Protein AF-A0A934DSI5-F1 (afdb_monomer)

Mean predicted aligned error: 3.98 Å

Structure (mmCIF, N/CA/C/O backbone):
data_AF-A0A934DSI5-F1
#
_entry.id   AF-A0A934DSI5-F1
#
loop_
_atom_site.group_PDB
_atom_site.id
_atom_site.type_symbol
_atom_site.label_atom_id
_atom_site.label_alt_id
_atom_site.label_comp_id
_atom_site.label_asym_id
_atom_site.label_entity_id
_atom_site.label_seq_id
_atom_site.pdbx_PDB_ins_code
_atom_site.Cartn_x
_atom_site.Cartn_y
_atom_site.Cartn_z
_atom_site.occupancy
_atom_site.B_iso_or_equiv
_atom_site.auth_seq_id
_atom_site.auth_comp_id
_atom_site.auth_asym_id
_atom_site.auth_atom_id
_atom_site.pdbx_PDB_model_num
ATOM 1 N N . MET A 1 1 ? 16.121 -3.419 -15.690 1.00 65.94 1 MET A N 1
ATOM 2 C CA . MET A 1 1 ? 14.704 -3.774 -15.890 1.00 65.94 1 MET A CA 1
ATOM 3 C C . MET A 1 1 ? 13.997 -2.494 -16.276 1.00 65.94 1 MET A C 1
ATOM 5 O O . MET A 1 1 ? 14.264 -1.484 -15.634 1.00 65.94 1 MET A O 1
ATOM 9 N N . GLU A 1 2 ? 13.227 -2.500 -17.358 1.00 82.88 2 GLU A N 1
ATOM 10 C CA . GLU A 1 2 ? 12.425 -1.334 -17.740 1.00 82.88 2 GLU A CA 1
ATOM 11 C C . GLU A 1 2 ? 11.173 -1.277 -16.847 1.00 82.88 2 GLU A C 1
ATOM 13 O O . GLU A 1 2 ? 10.590 -2.335 -16.602 1.00 82.88 2 GLU A O 1
ATOM 18 N N . PRO A 1 3 ? 10.782 -0.100 -16.325 1.00 87.94 3 PRO A N 1
ATOM 19 C CA . PRO A 1 3 ? 9.593 0.025 -15.488 1.00 87.94 3 PRO A CA 1
ATOM 20 C C . PRO A 1 3 ? 8.308 -0.323 -16.254 1.00 87.94 3 PRO A C 1
ATOM 22 O O . PRO A 1 3 ? 8.058 0.218 -17.333 1.00 87.94 3 PRO A O 1
ATOM 25 N N . ASP A 1 4 ? 7.460 -1.169 -15.670 1.00 91.69 4 ASP A N 1
ATOM 26 C CA . ASP A 1 4 ? 6.119 -1.464 -16.176 1.00 91.69 4 ASP A CA 1
ATOM 27 C C . ASP A 1 4 ? 5.094 -0.487 -15.582 1.00 91.69 4 ASP A C 1
ATOM 29 O O . ASP A 1 4 ? 4.478 -0.717 -14.535 1.00 91.69 4 ASP A O 1
ATOM 33 N N . TRP A 1 5 ? 4.911 0.637 -16.275 1.00 89.69 5 TRP A N 1
ATOM 34 C CA . TRP A 1 5 ? 3.983 1.691 -15.867 1.00 89.69 5 TRP A CA 1
ATOM 35 C C . TRP A 1 5 ? 2.509 1.284 -15.964 1.00 89.69 5 TRP A C 1
ATOM 37 O O . TRP A 1 5 ? 1.688 1.798 -15.205 1.00 89.69 5 TRP A O 1
ATOM 47 N N . ASN A 1 6 ? 2.165 0.342 -16.847 1.00 93.50 6 ASN A N 1
ATOM 48 C CA . ASN A 1 6 ? 0.796 -0.160 -16.955 1.00 93.50 6 ASN A CA 1
ATOM 49 C C . ASN A 1 6 ? 0.439 -0.987 -15.717 1.00 93.50 6 ASN A C 1
ATOM 51 O O . ASN A 1 6 ? -0.623 -0.788 -15.125 1.00 93.50 6 ASN A O 1
ATOM 55 N N . ARG A 1 7 ? 1.353 -1.863 -15.280 1.00 93.44 7 ARG A N 1
ATOM 56 C CA . ARG A 1 7 ? 1.193 -2.622 -14.036 1.00 93.44 7 ARG A CA 1
ATOM 57 C C . ARG A 1 7 ? 1.153 -1.698 -12.819 1.00 93.44 7 ARG A C 1
ATOM 59 O O . ARG A 1 7 ? 0.278 -1.864 -11.976 1.00 93.44 7 ARG A O 1
ATOM 66 N N . ALA A 1 8 ? 2.025 -0.690 -12.750 1.00 92.19 8 ALA A N 1
ATOM 67 C CA . ALA A 1 8 ? 1.996 0.295 -11.666 1.00 92.19 8 ALA A CA 1
ATOM 68 C C . ALA A 1 8 ? 0.670 1.070 -11.599 1.00 92.19 8 ALA A C 1
ATOM 70 O O . ALA A 1 8 ? 0.109 1.239 -10.519 1.00 92.19 8 ALA A O 1
ATOM 71 N N . SER A 1 9 ? 0.137 1.498 -12.748 1.00 92.56 9 SER A N 1
ATOM 72 C CA . SER A 1 9 ? -1.157 2.182 -12.816 1.00 92.56 9 SER A CA 1
ATOM 73 C C . SER A 1 9 ? -2.309 1.287 -12.344 1.00 92.56 9 SER A C 1
ATOM 75 O O . SER A 1 9 ? -3.154 1.748 -11.578 1.00 92.56 9 SER A O 1
ATOM 77 N N . ALA A 1 10 ? -2.316 0.006 -12.729 1.00 95.38 10 ALA A N 1
ATOM 78 C CA . ALA A 1 10 ? -3.314 -0.955 -12.260 1.00 95.38 10 ALA A CA 1
ATOM 79 C C . ALA A 1 10 ? -3.249 -1.169 -10.737 1.00 95.38 10 ALA A C 1
ATOM 81 O O . ALA A 1 10 ? -4.287 -1.191 -10.080 1.00 95.38 10 ALA A O 1
ATOM 82 N N . ILE A 1 11 ? -2.039 -1.252 -10.174 1.00 95.31 11 ILE A N 1
ATOM 83 C CA . ILE A 1 11 ? -1.828 -1.369 -8.724 1.00 95.31 11 ILE A CA 1
ATOM 84 C C . ILE A 1 11 ? -2.377 -0.140 -7.992 1.00 95.31 11 ILE A C 1
ATOM 86 O O . ILE A 1 11 ? -3.088 -0.287 -7.001 1.00 95.31 11 ILE A O 1
ATOM 90 N N . MET A 1 12 ? -2.109 1.073 -8.483 1.00 93.62 12 MET A N 1
ATOM 91 C CA . MET A 1 12 ? -2.630 2.293 -7.853 1.00 93.62 12 MET A CA 1
ATOM 92 C C . MET A 1 12 ? -4.160 2.373 -7.913 1.00 93.62 12 MET A C 1
ATOM 94 O O . MET A 1 12 ? -4.789 2.740 -6.923 1.00 93.62 12 MET A O 1
ATOM 98 N N . ALA A 1 13 ? -4.771 1.954 -9.023 1.00 94.94 13 ALA A N 1
ATOM 99 C CA . ALA A 1 13 ? -6.226 1.854 -9.115 1.00 94.94 13 ALA A CA 1
ATOM 100 C C . ALA A 1 13 ? -6.802 0.842 -8.104 1.00 94.94 13 ALA A C 1
ATOM 102 O O . ALA A 1 13 ? -7.881 1.058 -7.551 1.00 94.94 13 ALA A O 1
ATOM 103 N N . GLU A 1 14 ? -6.089 -0.253 -7.830 1.00 96.19 14 GLU A N 1
ATOM 104 C CA . GLU A 1 14 ? -6.488 -1.224 -6.810 1.00 96.19 14 GLU A CA 1
ATOM 105 C C . GLU A 1 14 ? -6.395 -0.644 -5.390 1.00 96.19 14 GLU A C 1
ATOM 107 O O . GLU A 1 14 ? -7.319 -0.839 -4.598 1.00 96.19 14 GLU A O 1
ATOM 112 N N . VAL A 1 15 ? -5.342 0.125 -5.086 1.00 94.88 15 VAL A N 1
ATOM 113 C CA . VAL A 1 15 ? -5.213 0.865 -3.815 1.00 94.88 15 VAL A CA 1
ATOM 114 C C . VAL A 1 15 ? -6.413 1.793 -3.614 1.00 94.88 15 VAL A C 1
ATOM 116 O O . VAL A 1 15 ? -7.068 1.732 -2.573 1.00 94.88 15 VAL A O 1
ATOM 119 N N . GLU A 1 16 ? -6.762 2.600 -4.618 1.00 94.12 16 GLU A N 1
ATOM 120 C CA . GLU A 1 16 ? -7.910 3.515 -4.546 1.00 94.12 16 GLU A CA 1
ATOM 121 C C . GLU A 1 16 ? -9.233 2.770 -4.310 1.00 94.12 16 GLU A C 1
ATOM 123 O O . GLU A 1 16 ? -10.044 3.173 -3.472 1.00 94.12 16 GLU A O 1
ATOM 128 N N . GLN A 1 17 ? -9.449 1.642 -4.994 1.00 96.06 17 GLN A N 1
ATOM 129 C CA . GLN A 1 17 ? -10.641 0.812 -4.792 1.00 96.06 17 GLN A CA 1
ATOM 130 C C . GLN A 1 17 ? -10.695 0.195 -3.391 1.00 96.06 17 GLN A C 1
ATOM 132 O O . GLN A 1 17 ? -11.767 0.144 -2.781 1.00 96.06 17 GLN A O 1
ATOM 137 N N . LEU A 1 18 ? -9.558 -0.277 -2.872 1.00 95.75 18 LEU A N 1
ATOM 138 C CA . LEU A 1 18 ? -9.438 -0.823 -1.522 1.00 95.75 18 LEU A CA 1
ATOM 139 C C . LEU A 1 18 ? -9.769 0.229 -0.462 1.00 95.75 18 LEU A C 1
ATOM 141 O O . LEU A 1 18 ? -10.498 -0.077 0.485 1.00 95.75 18 LEU A O 1
ATOM 145 N N . GLN A 1 19 ? -9.304 1.464 -0.646 1.00 93.75 19 GLN A N 1
ATOM 146 C CA . GLN A 1 19 ? -9.632 2.578 0.239 1.00 93.75 19 GLN A CA 1
ATOM 147 C C . GLN A 1 19 ? -11.112 2.947 0.173 1.00 93.75 19 GLN A C 1
ATOM 149 O O . GLN A 1 19 ? -11.774 3.014 1.209 1.00 93.75 19 GLN A O 1
ATOM 154 N N . ALA A 1 20 ? -11.660 3.109 -1.034 1.00 95.50 20 ALA A N 1
ATOM 155 C CA . ALA A 1 20 ? -13.055 3.496 -1.232 1.00 95.50 20 ALA A CA 1
ATOM 156 C C . ALA A 1 20 ? -14.049 2.512 -0.590 1.00 95.50 20 ALA A C 1
ATOM 158 O O . ALA A 1 20 ? -15.119 2.917 -0.138 1.00 95.50 20 ALA A O 1
ATOM 159 N N . ARG A 1 21 ? -13.695 1.222 -0.520 1.00 96.50 21 ARG A N 1
ATOM 160 C CA . ARG A 1 21 ? -14.526 0.172 0.094 1.00 96.50 21 ARG A CA 1
ATOM 161 C C . ARG A 1 21 ? -14.174 -0.150 1.551 1.00 96.50 21 ARG A C 1
ATOM 163 O O . ARG A 1 21 ? -14.752 -1.082 2.104 1.00 96.50 21 ARG A O 1
ATOM 170 N N . GLY A 1 22 ? -13.221 0.563 2.158 1.00 94.38 22 GLY A N 1
ATOM 171 C CA . GLY A 1 22 ? -12.776 0.321 3.536 1.00 94.38 22 GLY A CA 1
ATOM 172 C C . GLY A 1 22 ? -12.083 -1.030 3.751 1.00 94.38 22 GLY A C 1
ATOM 173 O O . GLY A 1 22 ? -12.083 -1.547 4.863 1.00 94.38 22 GLY A O 1
ATOM 174 N N . ALA A 1 23 ? -11.515 -1.620 2.696 1.00 95.81 23 ALA A N 1
ATOM 175 C CA . ALA A 1 23 ? -10.786 -2.891 2.746 1.00 95.81 23 ALA A CA 1
ATOM 176 C C . ALA A 1 23 ? -9.265 -2.704 2.617 1.00 95.81 23 ALA A C 1
ATOM 178 O O . ALA A 1 23 ? -8.540 -3.664 2.363 1.00 95.81 23 ALA A O 1
ATOM 179 N N . TRP A 1 24 ? -8.780 -1.469 2.760 1.00 95.12 24 TRP A N 1
ATOM 180 C CA . TRP A 1 24 ? -7.357 -1.164 2.782 1.00 95.12 24 TRP A CA 1
ATOM 181 C C . TRP A 1 24 ? -6.755 -1.620 4.111 1.00 95.12 24 TRP A C 1
ATOM 183 O O . TRP A 1 24 ? -7.048 -1.055 5.160 1.00 95.12 24 TRP A O 1
ATOM 193 N N . THR A 1 25 ? -5.966 -2.692 4.068 1.00 95.38 25 THR A N 1
ATOM 194 C CA . THR A 1 25 ? -5.371 -3.325 5.251 1.00 95.38 25 THR A CA 1
ATOM 195 C C . THR A 1 25 ? -3.857 -3.405 5.112 1.00 95.38 25 THR A C 1
ATOM 197 O O . THR A 1 25 ? -3.329 -3.345 4.002 1.00 95.38 25 THR A O 1
ATOM 200 N N . GLU A 1 26 ? -3.164 -3.629 6.229 1.00 94.69 26 GLU A N 1
ATOM 201 C CA . GLU A 1 26 ? -1.712 -3.845 6.263 1.00 94.69 26 GLU A CA 1
ATOM 202 C C . GLU A 1 26 ? -1.264 -4.955 5.292 1.00 94.69 26 GLU A C 1
ATOM 204 O O . GLU A 1 26 ? -0.266 -4.814 4.584 1.00 94.69 26 GLU A O 1
ATOM 209 N N . ALA A 1 27 ? -2.032 -6.048 5.207 1.00 94.06 27 ALA A N 1
ATOM 210 C CA . ALA A 1 27 ? -1.734 -7.161 4.309 1.00 94.06 27 ALA A CA 1
ATOM 211 C C . ALA A 1 27 ? -1.812 -6.747 2.830 1.00 94.06 27 ALA A C 1
ATOM 213 O O . ALA A 1 27 ? -0.910 -7.067 2.053 1.00 94.06 27 ALA A O 1
ATOM 214 N N . GLU A 1 28 ? -2.853 -5.999 2.453 1.00 95.81 28 GLU A N 1
ATOM 215 C CA . GLU A 1 28 ? -3.007 -5.482 1.089 1.00 95.81 28 GLU A CA 1
ATOM 216 C C . GLU A 1 28 ? -1.927 -4.457 0.750 1.00 95.81 28 GLU A C 1
ATOM 218 O O . GLU A 1 28 ? -1.360 -4.495 -0.341 1.00 95.81 28 GLU A O 1
ATOM 223 N N . PHE A 1 29 ? -1.574 -3.598 1.706 1.00 95.25 29 PHE A N 1
ATOM 224 C CA . PHE A 1 29 ? -0.477 -2.653 1.558 1.00 95.25 29 PHE A CA 1
ATOM 225 C C . PHE A 1 29 ? 0.849 -3.353 1.264 1.00 95.25 29 PHE A C 1
ATOM 227 O O . PHE A 1 29 ? 1.506 -3.026 0.276 1.00 95.25 29 PHE A O 1
ATOM 234 N N . HIS A 1 30 ? 1.245 -4.338 2.075 1.00 92.38 30 HIS A N 1
ATOM 235 C CA . HIS A 1 30 ? 2.507 -5.043 1.856 1.00 92.38 30 HIS A CA 1
ATOM 236 C C . HIS A 1 30 ? 2.519 -5.829 0.546 1.00 92.38 30 HIS A C 1
ATOM 238 O O . HIS A 1 30 ? 3.543 -5.830 -0.144 1.00 92.38 30 HIS A O 1
ATOM 244 N N . ARG A 1 31 ? 1.393 -6.458 0.182 1.00 94.69 31 ARG A N 1
ATOM 245 C CA . ARG A 1 31 ? 1.244 -7.160 -1.096 1.00 94.69 31 ARG A CA 1
ATOM 246 C C . ARG A 1 31 ? 1.431 -6.199 -2.272 1.00 94.69 31 ARG A C 1
ATOM 248 O O . ARG A 1 31 ? 2.332 -6.404 -3.083 1.00 94.69 31 ARG A O 1
ATOM 255 N N . LEU A 1 32 ? 0.648 -5.122 -2.329 1.00 94.50 32 LEU A N 1
ATOM 256 C CA . LEU A 1 32 ? 0.690 -4.171 -3.442 1.00 94.50 32 LEU A CA 1
ATOM 257 C C . LEU A 1 32 ? 2.005 -3.391 -3.502 1.00 94.50 32 LEU A C 1
ATOM 259 O O . LEU A 1 32 ? 2.502 -3.121 -4.592 1.00 94.50 32 LEU A O 1
A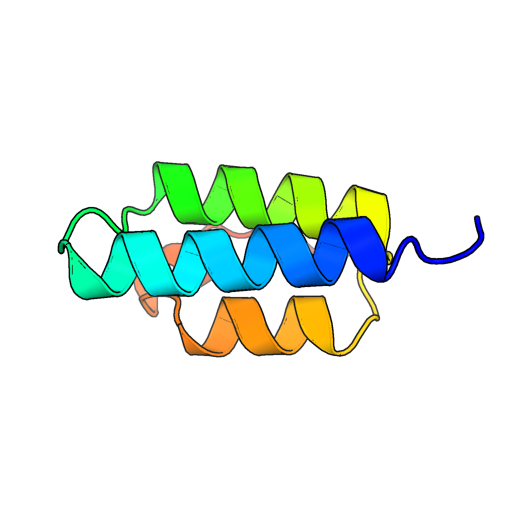TOM 263 N N . LEU A 1 33 ? 2.630 -3.092 -2.361 1.00 92.81 33 LEU A N 1
ATOM 264 C CA . LEU A 1 33 ? 3.957 -2.479 -2.328 1.00 92.81 33 LEU A CA 1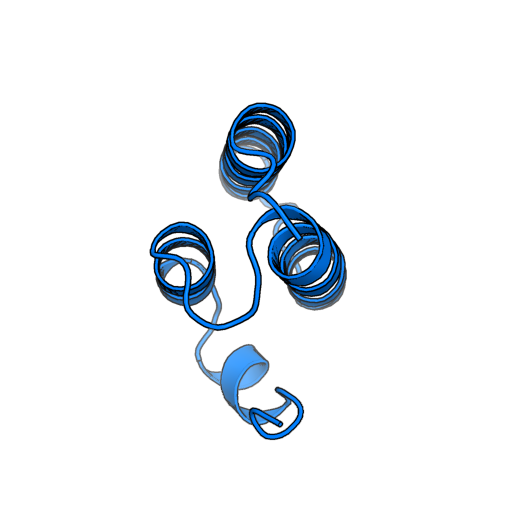
ATOM 265 C C . LEU A 1 33 ? 5.034 -3.401 -2.915 1.00 92.81 33 LEU A C 1
ATOM 267 O O . LEU A 1 33 ? 5.936 -2.922 -3.604 1.00 92.81 33 LEU A O 1
ATOM 271 N N . ALA A 1 34 ? 4.971 -4.707 -2.641 1.00 91.94 34 ALA A N 1
AT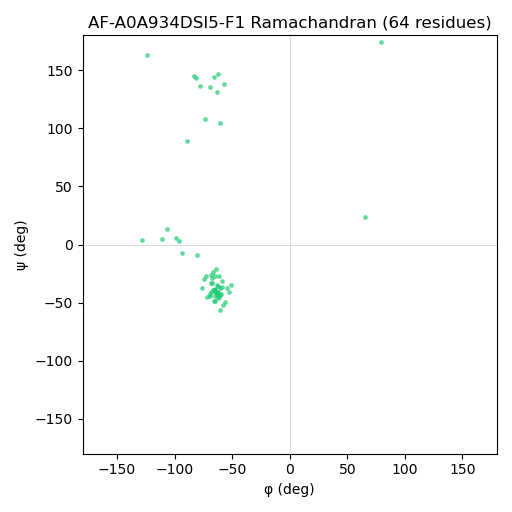OM 272 C CA . ALA A 1 34 ? 5.895 -5.672 -3.228 1.00 91.94 34 ALA A CA 1
ATOM 273 C C . ALA A 1 34 ? 5.705 -5.757 -4.750 1.00 91.94 34 ALA A C 1
ATOM 275 O O . ALA A 1 34 ? 6.675 -5.605 -5.491 1.00 91.94 34 ALA A O 1
ATOM 276 N N . GLU A 1 35 ? 4.461 -5.896 -5.213 1.00 93.31 35 GLU A N 1
ATOM 277 C CA . GLU A 1 35 ? 4.138 -5.940 -6.644 1.00 93.31 35 GLU A CA 1
ATOM 278 C C . GLU A 1 35 ? 4.545 -4.656 -7.378 1.00 93.31 35 GLU A C 1
ATOM 280 O O . GLU A 1 35 ? 5.036 -4.705 -8.508 1.00 93.31 35 GLU A O 1
ATOM 285 N N . LEU A 1 36 ? 4.398 -3.499 -6.728 1.00 92.44 36 LEU A N 1
ATOM 286 C CA . LEU A 1 36 ? 4.787 -2.214 -7.295 1.00 92.44 36 LEU A CA 1
ATOM 287 C C . LEU A 1 36 ? 6.308 -2.091 -7.414 1.00 92.44 36 LEU A C 1
ATOM 289 O O . LEU A 1 36 ? 6.818 -1.666 -8.448 1.00 92.44 36 LEU A O 1
ATOM 293 N N . ARG A 1 37 ? 7.049 -2.529 -6.391 1.00 90.56 37 ARG A N 1
ATOM 294 C CA . ARG A 1 37 ? 8.519 -2.567 -6.426 1.00 90.56 37 ARG A CA 1
ATOM 295 C C . ARG A 1 37 ? 9.048 -3.509 -7.501 1.00 90.56 37 ARG A C 1
ATOM 297 O O . ARG A 1 37 ? 10.07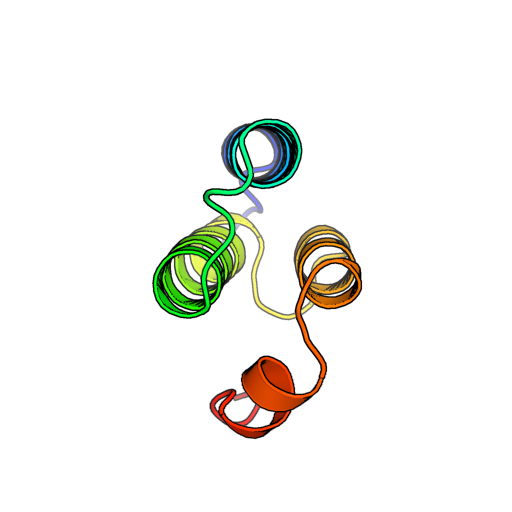0 -3.203 -8.106 1.00 90.56 37 ARG A O 1
ATOM 304 N N . GLU A 1 38 ? 8.370 -4.624 -7.757 1.00 91.25 38 GLU A N 1
ATOM 305 C CA . GLU A 1 38 ? 8.693 -5.494 -8.891 1.00 91.25 38 GLU A CA 1
ATOM 306 C C . GLU A 1 38 ? 8.433 -4.810 -10.236 1.00 91.25 38 GLU A C 1
ATOM 308 O O . GLU A 1 38 ? 9.216 -4.983 -11.166 1.00 91.25 38 GLU A O 1
ATOM 313 N N . ALA A 1 39 ? 7.348 -4.037 -10.346 1.00 91.50 39 ALA A N 1
ATOM 314 C CA . ALA A 1 39 ? 6.960 -3.382 -11.589 1.00 91.50 39 ALA A CA 1
ATOM 315 C C . ALA A 1 39 ? 7.882 -2.211 -11.962 1.00 91.50 39 ALA A C 1
ATOM 317 O O . ALA A 1 39 ? 8.274 -2.088 -13.120 1.00 91.50 39 ALA A O 1
ATOM 318 N N . ILE A 1 40 ? 8.224 -1.339 -11.006 1.00 89.38 40 ILE A N 1
ATOM 319 C CA . ILE A 1 40 ? 8.903 -0.057 -11.289 1.00 89.38 40 ILE A CA 1
ATOM 320 C C . ILE A 1 40 ? 10.178 0.181 -10.470 1.00 89.38 40 ILE A C 1
ATOM 322 O O . ILE A 1 40 ? 10.808 1.232 -10.593 1.00 89.38 40 ILE A O 1
ATOM 326 N N . GLY A 1 41 ? 10.594 -0.789 -9.654 1.00 84.81 41 GLY A N 1
ATOM 327 C CA . GLY A 1 41 ? 11.735 -0.657 -8.750 1.00 84.81 41 GLY A CA 1
ATOM 328 C C . GLY A 1 41 ? 11.410 0.110 -7.464 1.00 84.81 41 GLY A C 1
ATOM 329 O O . GLY A 1 41 ? 10.327 0.655 -7.274 1.00 84.81 41 GLY A O 1
ATOM 330 N N . THR A 1 42 ? 12.378 0.167 -6.550 1.00 76.81 42 THR A N 1
ATOM 331 C CA . THR A 1 42 ? 12.230 0.780 -5.215 1.00 76.81 42 THR A CA 1
ATOM 332 C C . THR A 1 42 ? 12.364 2.305 -5.201 1.00 76.81 42 THR A C 1
ATOM 334 O O . THR A 1 42 ? 12.099 2.921 -4.170 1.00 76.81 42 THR A O 1
ATOM 337 N N . ALA A 1 43 ? 12.776 2.899 -6.324 1.00 67.00 43 ALA A N 1
ATOM 338 C CA . ALA A 1 43 ? 13.051 4.328 -6.476 1.00 67.00 43 ALA A CA 1
ATOM 339 C C . ALA A 1 43 ? 12.037 5.064 -7.376 1.00 67.00 43 ALA A C 1
ATOM 341 O O . ALA A 1 43 ? 12.245 6.232 -7.689 1.00 67.00 43 ALA A O 1
ATOM 342 N N . GLY A 1 44 ? 10.976 4.392 -7.837 1.00 67.56 44 GLY A N 1
ATOM 343 C CA . GLY A 1 44 ? 9.956 5.017 -8.685 1.00 67.56 44 GLY A CA 1
ATOM 344 C C . GLY A 1 44 ? 8.929 5.820 -7.881 1.00 67.56 44 GLY A C 1
ATOM 345 O O . GLY A 1 44 ? 8.510 5.366 -6.818 1.00 67.56 44 GLY A O 1
ATOM 346 N N . GLU A 1 45 ? 8.467 6.952 -8.427 1.00 73.44 45 GLU A N 1
ATOM 347 C CA . GLU A 1 45 ? 7.448 7.843 -7.827 1.00 73.44 45 GLU A CA 1
ATOM 348 C C . GLU A 1 45 ? 6.179 7.094 -7.383 1.00 73.44 45 GLU A C 1
ATOM 350 O O . GLU A 1 45 ? 5.612 7.389 -6.333 1.00 73.44 45 GLU A O 1
ATOM 355 N N . GLY A 1 46 ? 5.764 6.052 -8.115 1.00 73.56 46 GLY A N 1
ATOM 356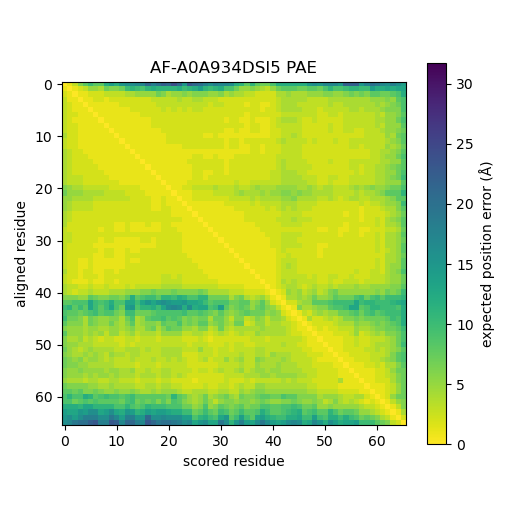 C CA . GLY A 1 46 ? 4.630 5.211 -7.710 1.00 73.56 46 GLY A CA 1
ATOM 357 C C . GLY A 1 46 ? 4.837 4.547 -6.342 1.00 73.56 46 GLY A C 1
ATOM 358 O O . GLY A 1 46 ? 3.909 4.475 -5.537 1.00 73.56 46 GLY A O 1
ATOM 359 N N . THR A 1 47 ? 6.071 4.132 -6.032 1.00 77.38 47 THR A N 1
ATOM 360 C CA . THR A 1 47 ? 6.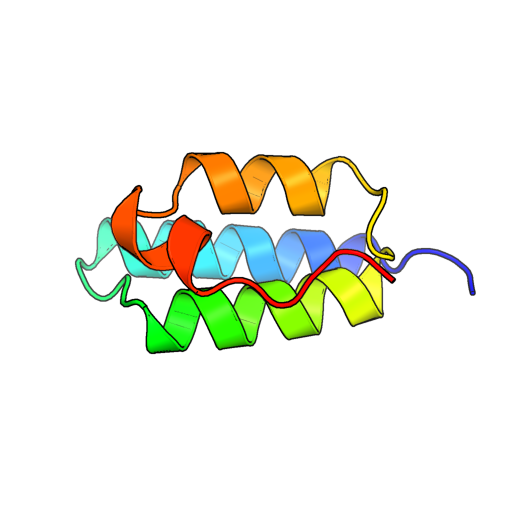425 3.570 -4.719 1.00 77.38 47 THR A CA 1
ATOM 361 C C . THR A 1 47 ? 6.334 4.622 -3.621 1.00 77.38 47 THR A C 1
ATOM 363 O O . THR A 1 47 ? 6.056 4.266 -2.486 1.00 77.38 47 THR A O 1
ATOM 366 N N . GLU A 1 48 ? 6.542 5.904 -3.918 1.00 83.88 48 GLU A N 1
ATOM 367 C CA . GLU A 1 48 ? 6.350 6.976 -2.936 1.00 83.88 48 GLU A CA 1
ATOM 368 C C . GLU A 1 48 ? 4.864 7.272 -2.715 1.00 83.88 48 GLU A C 1
ATOM 370 O O . GLU A 1 48 ? 4.442 7.460 -1.575 1.00 83.88 48 GLU A O 1
ATOM 375 N N . MET A 1 49 ? 4.050 7.220 -3.774 1.00 82.88 49 ME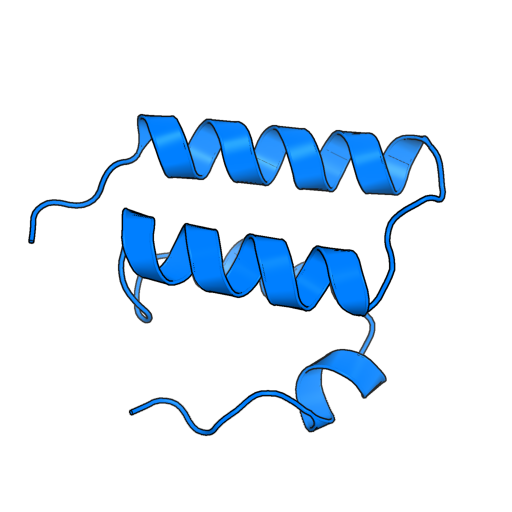T A N 1
ATOM 376 C CA . MET A 1 49 ? 2.608 7.463 -3.686 1.00 82.88 49 MET A CA 1
ATOM 377 C C . MET A 1 49 ? 1.881 6.443 -2.808 1.00 82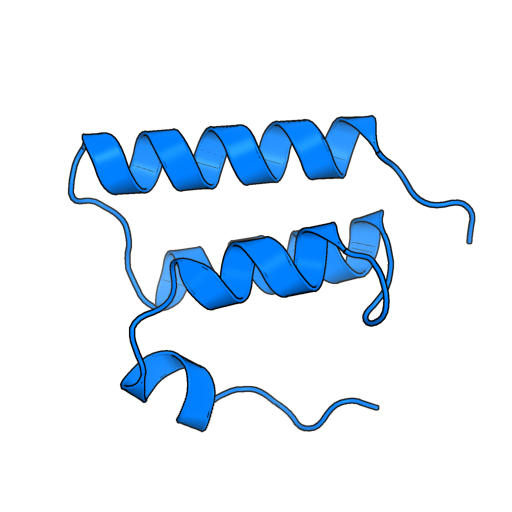.88 49 MET A C 1
ATOM 379 O O . MET A 1 49 ? 1.103 6.842 -1.948 1.00 82.88 49 MET A O 1
ATOM 383 N N . ILE A 1 50 ? 2.146 5.141 -2.962 1.00 87.44 50 ILE A N 1
ATOM 384 C CA . ILE A 1 50 ? 1.484 4.113 -2.135 1.00 87.44 50 ILE A CA 1
ATOM 385 C C . ILE A 1 50 ? 1.794 4.273 -0.635 1.00 87.44 50 ILE A C 1
ATOM 387 O O . ILE A 1 50 ? 0.973 3.917 0.207 1.00 87.44 50 ILE A O 1
ATOM 391 N N . LEU A 1 51 ? 2.951 4.851 -0.285 1.00 89.38 51 LEU A N 1
ATOM 392 C CA . LEU A 1 51 ? 3.332 5.110 1.107 1.00 89.38 51 LEU A CA 1
ATOM 393 C C . LEU A 1 51 ? 2.530 6.259 1.726 1.00 89.38 51 LEU A C 1
ATOM 395 O O . LEU A 1 51 ? 2.323 6.247 2.934 1.00 89.38 51 LEU A O 1
ATOM 399 N N . LEU A 1 52 ? 2.049 7.219 0.926 1.00 88.00 52 LEU A N 1
ATOM 400 C CA . LEU A 1 52 ? 1.184 8.310 1.404 1.00 88.00 52 LEU A CA 1
ATOM 401 C C . LEU A 1 52 ? -0.190 7.812 1.869 1.00 88.00 52 LEU A C 1
ATOM 403 O O . LEU A 1 52 ? -0.853 8.480 2.658 1.00 88.00 52 LEU A O 1
ATOM 407 N N . TYR A 1 53 ? -0.615 6.652 1.370 1.00 85.25 53 TYR A N 1
ATOM 408 C CA . TYR A 1 53 ? -1.894 6.024 1.694 1.00 85.25 53 TYR A CA 1
ATOM 409 C C . TYR A 1 53 ? -1.798 5.009 2.837 1.00 85.25 53 TYR A C 1
ATOM 411 O O . TYR A 1 53 ? -2.821 4.467 3.253 1.00 85.25 53 TYR A O 1
ATOM 419 N N . ALA A 1 54 ? -0.590 4.699 3.304 1.00 89.00 54 ALA A N 1
ATOM 420 C CA . ALA A 1 54 ? -0.369 3.731 4.365 1.00 89.00 54 ALA A CA 1
ATOM 421 C C . ALA A 1 54 ? -0.555 4.368 5.745 1.00 89.00 54 ALA A C 1
ATOM 423 O O . ALA A 1 54 ? -0.164 5.515 5.969 1.00 89.00 54 ALA A O 1
ATOM 424 N N . GLU A 1 55 ? -1.088 3.595 6.689 1.00 90.00 55 GLU A N 1
ATOM 425 C CA . GLU A 1 55 ? -1.071 3.996 8.094 1.00 90.00 55 GLU A CA 1
ATOM 426 C C . GLU A 1 55 ? 0.381 4.044 8.613 1.00 90.00 55 GLU A C 1
ATOM 428 O O . GLU A 1 55 ? 1.198 3.192 8.234 1.00 90.00 55 GLU A O 1
ATOM 433 N N . PRO A 1 56 ? 0.732 4.994 9.503 1.00 88.50 56 PRO A N 1
ATOM 434 C CA . PRO A 1 56 ? 2.102 5.152 9.996 1.00 88.50 56 PRO A CA 1
ATOM 435 C C . PRO A 1 56 ? 2.703 3.871 10.593 1.00 88.50 56 PRO A C 1
ATOM 437 O O . PRO A 1 56 ? 3.876 3.579 10.372 1.00 88.50 56 PRO A O 1
ATOM 440 N N . GLU A 1 57 ? 1.894 3.076 11.296 1.00 92.00 57 GLU A N 1
ATOM 441 C CA . GLU A 1 57 ? 2.308 1.813 11.924 1.00 92.00 57 GLU A CA 1
ATOM 442 C C . GLU A 1 57 ? 2.721 0.726 10.912 1.00 92.00 57 GLU A C 1
ATOM 444 O O . GLU A 1 57 ? 3.565 -0.122 11.212 1.00 92.00 57 GLU A O 1
ATOM 449 N N . TRP A 1 58 ? 2.189 0.756 9.685 1.00 92.94 58 TRP A N 1
ATOM 450 C CA . TRP A 1 58 ? 2.574 -0.194 8.631 1.00 92.94 58 TRP A CA 1
ATOM 451 C C . TRP A 1 58 ? 3.958 0.135 8.066 1.00 92.94 58 TRP A C 1
ATOM 453 O O . TRP A 1 58 ? 4.704 -0.754 7.646 1.00 92.94 58 TRP A O 1
ATOM 463 N N . LEU A 1 59 ? 4.329 1.420 8.082 1.00 88.00 59 LEU A N 1
ATOM 464 C CA . LEU A 1 59 ? 5.626 1.897 7.606 1.00 88.00 59 LEU A CA 1
ATOM 465 C C . LEU A 1 59 ? 6.773 1.433 8.513 1.00 88.00 59 LEU A C 1
ATOM 467 O O . LEU A 1 59 ? 7.860 1.134 8.015 1.00 88.00 59 LEU A O 1
ATOM 471 N N . GLU A 1 60 ? 6.530 1.308 9.821 1.00 87.38 60 GLU A N 1
ATOM 472 C CA . GLU A 1 60 ? 7.518 0.830 10.803 1.00 87.38 60 GLU A CA 1
ATOM 473 C C . GLU A 1 60 ? 7.941 -0.627 10.563 1.00 87.38 60 GLU A C 1
ATOM 475 O O . GLU A 1 60 ? 9.015 -1.053 10.990 1.00 87.38 60 GLU A O 1
ATOM 480 N N . ARG A 1 61 ? 7.113 -1.394 9.846 1.00 83.69 61 ARG A N 1
ATOM 481 C CA . ARG A 1 61 ? 7.322 -2.817 9.546 1.00 83.69 61 ARG A CA 1
ATOM 482 C C . ARG A 1 61 ? 7.899 -3.054 8.154 1.00 83.69 61 ARG A C 1
ATOM 484 O O . ARG A 1 61 ? 8.038 -4.201 7.725 1.00 83.69 61 ARG A O 1
ATOM 491 N N . LEU A 1 62 ? 8.251 -1.988 7.432 1.00 81.62 62 LEU A N 1
ATOM 492 C CA . LEU A 1 62 ? 8.851 -2.116 6.112 1.00 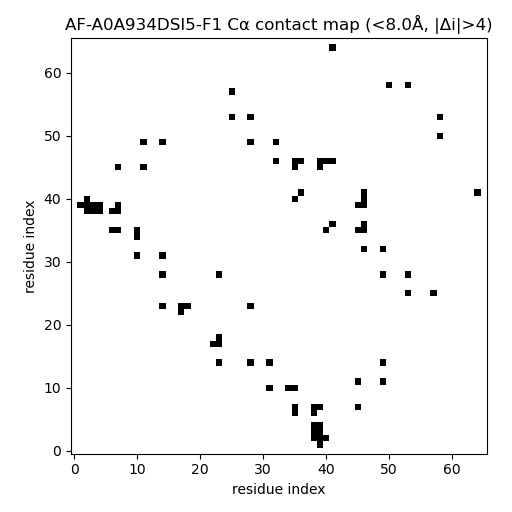81.62 62 LEU A CA 1
ATOM 493 C C . LEU A 1 62 ? 10.265 -2.700 6.201 1.00 81.62 62 LEU A C 1
ATOM 495 O O . LEU A 1 62 ? 11.082 -2.242 7.004 1.00 81.62 62 LEU A O 1
ATOM 499 N N . PRO A 1 63 ? 10.609 -3.664 5.329 1.00 71.12 63 PRO A N 1
ATOM 500 C CA . PRO A 1 63 ? 11.983 -4.121 5.233 1.00 71.12 63 PRO A CA 1
ATOM 501 C C . PRO A 1 63 ? 12.887 -2.962 4.777 1.00 71.12 63 PRO A C 1
ATOM 503 O O . PRO A 1 63 ? 12.453 -2.119 3.977 1.00 71.12 63 PRO A O 1
ATOM 506 N N . PRO A 1 64 ? 14.148 -2.914 5.248 1.00 67.69 64 PRO A N 1
ATOM 507 C CA . PRO A 1 64 ? 15.089 -1.868 4.869 1.00 67.69 64 PRO A CA 1
ATOM 508 C C . PRO A 1 64 ? 15.259 -1.821 3.347 1.00 67.69 64 PRO A C 1
ATOM 510 O O . PRO A 1 64 ? 15.353 -2.864 2.696 1.00 67.69 64 PRO A O 1
ATOM 513 N N . ARG A 1 65 ? 15.303 -0.604 2.788 1.00 61.50 65 ARG A N 1
ATOM 514 C CA . ARG A 1 65 ? 15.554 -0.358 1.360 1.00 61.50 65 ARG A CA 1
ATOM 515 C C . ARG A 1 65 ? 16.944 -0.924 1.018 1.00 61.50 65 ARG A C 1
ATOM 517 O O . ARG A 1 65 ? 17.946 -0.351 1.439 1.00 61.50 65 ARG A O 1
ATOM 524 N N . ARG A 1 66 ? 16.995 -2.075 0.346 1.00 53.69 66 ARG A N 1
ATOM 525 C CA . ARG A 1 66 ? 18.212 -2.669 -0.228 1.00 53.69 66 ARG A CA 1
ATOM 526 C C . ARG A 1 66 ? 18.204 -2.503 -1.735 1.00 53.69 66 ARG A C 1
ATOM 528 O O . ARG A 1 66 ? 17.092 -2.547 -2.308 1.00 53.69 66 ARG A O 1
#

Foldseek 3Di:
DAAQVVQLVVLVVVCVVCVVVVNDDLVSLVVSLVSNCVRGNCPDPSNVVSVVSDDPVSVVVDDDRD

Secondary structure (DSSP, 8-state):
----HHHHHHHHHHHHHHHHTT---HHHHHHHHHHHHHHH-TTSHHHHHHHHTS-HHHHTTPPP--

Solvent-accessible surface area (backbone atoms only — not comparable to full-atom values): 4012 Å² total; per-residue (Å²): 133,82,64,37,62,69,58,40,51,53,51,53,54,48,53,52,52,26,50,76,70,73,64,65,41,67,69,54,51,56,50,53,52,52,54,37,33,72,27,46,38,87,85,32,70,69,57,56,54,60,55,76,75,49,59,72,76,57,60,76,71,54,78,79,93,123

Sequence (66 aa):
MEPDWNRASAIMAEVEQLQARGAWTEAEFHRLLAELREAIGTAGEGTEMILLYAEPEWLERLPPRR

Radius of gyration: 11.32 Å; Cα contacts (8 Å, |Δi|>4): 45; chains: 1; bounding box: 33×16×30 Å

pLDDT: mean 87.75, std 9.64, range [53.69, 96.5]

Nearest PDB structures (foldseek):
  4az1-assembly1_B  TM=6.085E-01  e=7.336E+00  Trypanosoma cruzi
  8xw4-assembly1_A  TM=8.044E-01  e=9.444E+00  Homo sapiens